Protein AF-A0A0E1WFT1-F1 (afdb_monomer_lite)

Organism: NCBI:txid320371

Secondary structure (DSSP, 8-state):
----HHHHHHHTT-SSHHHHHHHHSSSSPPPPPHHHHHHHHHHHHS-HHHHHHHHHHHHHTT------

pLDDT: mean 90.83, std 7.99, range [58.19, 97.94]

Sequence (68 aa):
MNKTSEEMADLFALAGGQQWRKYTGGESPRVMGEDRLFYAAARLALTDEELHRVYDKMREIGADIGVE

Radius of gyration: 13.54 Å; chains: 1; bounding box: 27×31×34 Å

Structure (mmCIF, N/CA/C/O backbone):
data_AF-A0A0E1WFT1-F1
#
_entry.id   AF-A0A0E1WFT1-F1
#
loop_
_atom_site.group_PDB
_atom_site.id
_atom_site.type_symbol
_atom_site.label_atom_id
_atom_site.label_alt_id
_atom_site.label_comp_id
_atom_site.label_asym_id
_atom_site.label_entity_id
_atom_site.label_seq_id
_atom_site.pdbx_PDB_ins_code
_atom_site.Cartn_x
_atom_site.Cartn_y
_atom_site.Cartn_z
_atom_site.occupancy
_atom_site.B_iso_or_equiv
_atom_site.auth_seq_id
_atom_site.auth_comp_id
_atom_site.auth_asym_id
_atom_site.auth_atom_id
_atom_site.pdbx_PDB_model_num
ATOM 1 N N . MET A 1 1 ? 4.375 14.603 -6.735 1.00 63.28 1 MET A N 1
ATOM 2 C CA . MET A 1 1 ? 4.828 14.188 -5.391 1.00 63.28 1 MET A CA 1
ATOM 3 C C . MET A 1 1 ? 6.323 14.430 -5.302 1.00 63.28 1 MET A C 1
ATOM 5 O O . MET A 1 1 ? 7.029 13.965 -6.185 1.00 63.28 1 MET A O 1
ATOM 9 N N . ASN A 1 2 ? 6.799 15.168 -4.299 1.00 82.69 2 ASN A N 1
ATOM 10 C CA . ASN A 1 2 ? 8.233 15.299 -4.030 1.00 82.69 2 ASN A CA 1
ATOM 11 C C . ASN A 1 2 ? 8.626 14.211 -3.018 1.00 82.69 2 ASN A C 1
ATOM 13 O O . ASN A 1 2 ? 8.590 14.462 -1.820 1.00 82.69 2 ASN A O 1
ATOM 17 N N . LYS A 1 3 ? 8.859 12.986 -3.504 1.00 88.56 3 LYS A N 1
ATOM 18 C CA . LYS A 1 3 ? 9.236 11.817 -2.695 1.00 88.56 3 LYS A CA 1
ATOM 19 C C . LYS A 1 3 ? 10.585 11.286 -3.162 1.00 88.56 3 LYS A C 1
ATOM 21 O O . LYS A 1 3 ? 10.846 11.204 -4.363 1.00 88.56 3 LYS A O 1
ATOM 26 N N . THR A 1 4 ? 11.433 10.923 -2.214 1.00 94.75 4 THR A N 1
ATOM 27 C CA . THR A 1 4 ? 12.699 10.229 -2.448 1.00 94.75 4 THR A CA 1
ATOM 28 C C . THR A 1 4 ? 12.453 8.814 -2.976 1.00 94.75 4 THR A C 1
ATOM 30 O O . THR A 1 4 ? 11.362 8.261 -2.848 1.00 94.75 4 THR A O 1
ATOM 33 N N . SER A 1 5 ? 13.477 8.184 -3.568 1.00 93.50 5 SER A N 1
ATOM 34 C CA . SER A 1 5 ? 13.364 6.772 -3.976 1.00 93.50 5 SER A CA 1
ATOM 35 C C . SER A 1 5 ? 13.042 5.844 -2.802 1.00 93.50 5 SER A C 1
ATOM 37 O O . SER A 1 5 ? 12.426 4.811 -3.030 1.00 93.50 5 SER A O 1
ATOM 39 N N . GLU A 1 6 ? 13.463 6.200 -1.587 1.00 95.31 6 GLU A N 1
ATOM 40 C CA . GLU A 1 6 ? 13.188 5.418 -0.380 1.00 95.31 6 GLU A CA 1
ATOM 41 C C . GLU A 1 6 ? 11.709 5.507 -0.005 1.00 95.31 6 GLU A C 1
ATOM 43 O O . GLU A 1 6 ? 11.035 4.490 0.053 1.00 95.31 6 GLU A O 1
ATOM 48 N N . GLU A 1 7 ? 11.150 6.716 0.062 1.00 94.50 7 GLU A N 1
ATOM 49 C CA . GLU A 1 7 ? 9.718 6.902 0.335 1.00 94.50 7 GLU A CA 1
ATOM 50 C C . GLU A 1 7 ? 8.824 6.287 -0.753 1.00 94.50 7 GLU A C 1
ATOM 52 O O . GLU A 1 7 ? 7.704 5.850 -0.484 1.00 94.50 7 GLU A O 1
ATOM 57 N N . MET A 1 8 ? 9.295 6.262 -2.005 1.00 94.81 8 MET A N 1
ATOM 58 C CA . MET A 1 8 ? 8.606 5.545 -3.078 1.00 94.81 8 MET A CA 1
ATOM 59 C C . MET A 1 8 ? 8.719 4.029 -2.914 1.00 94.81 8 MET A C 1
ATOM 61 O O . MET A 1 8 ? 7.774 3.314 -3.239 1.00 94.81 8 MET A O 1
ATOM 65 N N . ALA A 1 9 ? 9.846 3.523 -2.414 1.00 94.44 9 ALA A N 1
ATOM 66 C CA . ALA A 1 9 ? 9.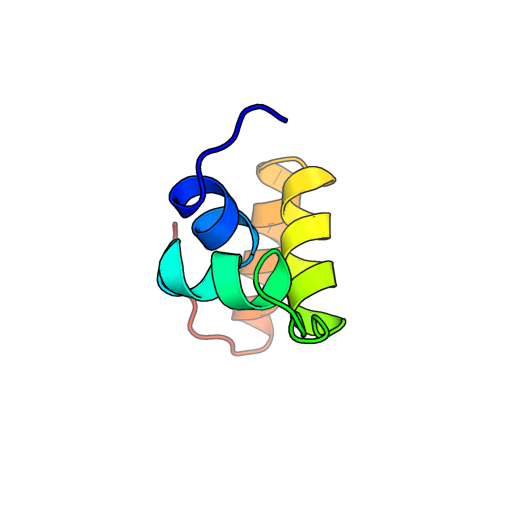976 2.109 -2.106 1.00 94.44 9 ALA A CA 1
ATOM 67 C C . ALA A 1 9 ? 9.018 1.703 -0.984 1.00 94.44 9 ALA A C 1
ATOM 69 O O . ALA A 1 9 ? 8.289 0.728 -1.160 1.00 94.44 9 ALA A O 1
ATOM 70 N N . ASP A 1 10 ? 8.932 2.499 0.081 1.00 92.62 10 ASP A N 1
ATOM 71 C CA . ASP A 1 10 ? 7.993 2.269 1.176 1.00 92.62 10 ASP A CA 1
ATOM 72 C C . ASP A 1 10 ? 6.561 2.220 0.657 1.00 92.62 10 ASP A C 1
ATOM 74 O O . ASP A 1 10 ? 5.864 1.233 0.882 1.00 92.62 10 ASP A O 1
ATOM 78 N N . LEU A 1 11 ? 6.137 3.232 -0.113 1.00 93.19 11 LEU A N 1
ATOM 79 C CA . LEU A 1 11 ? 4.786 3.317 -0.677 1.00 93.19 11 LEU A CA 1
ATOM 80 C C . LEU A 1 11 ? 4.399 2.073 -1.495 1.00 93.19 11 LEU A C 1
ATOM 82 O O . LEU A 1 11 ? 3.263 1.613 -1.420 1.00 93.19 11 LEU A O 1
ATOM 86 N N . PHE A 1 12 ? 5.342 1.511 -2.250 1.00 93.00 12 PHE A N 1
ATOM 87 C CA . PHE A 1 12 ? 5.129 0.337 -3.099 1.00 93.00 12 PHE A CA 1
ATOM 88 C C . PHE A 1 12 ? 5.500 -0.994 -2.408 1.00 93.00 12 PHE A C 1
ATOM 90 O O . PHE A 1 12 ? 5.622 -2.013 -3.094 1.00 93.00 12 PHE A O 1
ATOM 97 N N . ALA A 1 13 ? 5.705 -1.014 -1.082 1.00 89.69 13 ALA A N 1
ATOM 98 C CA . ALA A 1 13 ? 6.173 -2.188 -0.326 1.00 89.69 13 ALA A CA 1
ATOM 99 C C . ALA A 1 13 ? 7.384 -2.870 -0.990 1.00 89.69 13 ALA A C 1
ATOM 101 O O . ALA A 1 13 ? 7.400 -4.068 -1.292 1.00 89.69 13 ALA A O 1
ATOM 102 N N . LEU A 1 14 ? 8.393 -2.074 -1.322 1.00 92.75 14 LEU A N 1
ATOM 103 C CA . LEU A 1 14 ? 9.674 -2.527 -1.844 1.00 92.75 14 LEU A CA 1
ATOM 104 C C . LEU A 1 14 ? 10.717 -2.479 -0.728 1.00 92.75 14 LEU A C 1
ATOM 106 O O . LEU A 1 14 ? 10.694 -1.593 0.110 1.00 92.75 14 LEU A O 1
ATOM 110 N N . ALA A 1 15 ? 11.702 -3.373 -0.782 1.00 90.69 15 ALA A N 1
ATOM 111 C CA . ALA A 1 15 ? 12.772 -3.464 0.218 1.00 90.69 15 ALA A CA 1
ATOM 112 C C . ALA A 1 15 ? 13.781 -2.284 0.217 1.00 90.69 15 ALA A C 1
ATOM 114 O O . ALA A 1 15 ? 14.887 -2.439 0.724 1.00 90.69 15 ALA A O 1
ATOM 115 N N . GLY A 1 16 ? 13.465 -1.158 -0.432 1.00 93.06 16 GLY A N 1
ATOM 116 C CA . GLY A 1 16 ? 14.303 0.047 -0.469 1.00 93.06 16 GLY A CA 1
ATOM 117 C C . GLY A 1 16 ? 14.445 0.683 -1.856 1.00 93.06 16 GLY A C 1
ATOM 118 O O . GLY A 1 16 ? 14.121 0.088 -2.894 1.00 93.06 16 GLY A O 1
ATOM 119 N N . GLY A 1 17 ? 14.976 1.908 -1.900 1.00 92.31 17 GLY A N 1
ATOM 120 C CA . GLY A 1 17 ? 14.963 2.773 -3.086 1.00 92.31 17 GLY A CA 1
ATOM 121 C C . GLY A 1 17 ? 15.707 2.237 -4.313 1.00 92.31 17 GLY A C 1
ATOM 122 O O . GLY A 1 17 ? 15.396 2.603 -5.449 1.00 92.31 17 GLY A O 1
ATOM 123 N N . GLN A 1 18 ? 16.656 1.314 -4.126 1.00 92.19 18 GLN A N 1
ATOM 124 C CA . GLN A 1 18 ? 17.295 0.600 -5.240 1.00 92.19 18 GLN A CA 1
ATOM 125 C C . GLN A 1 18 ? 16.296 -0.261 -6.026 1.00 92.19 18 GLN A C 1
ATOM 127 O O . GLN A 1 18 ? 16.414 -0.383 -7.244 1.00 92.19 18 GLN A O 1
ATOM 132 N N . GLN A 1 19 ? 15.309 -0.863 -5.353 1.00 92.88 19 GLN A N 1
ATOM 133 C CA . GLN A 1 19 ? 14.284 -1.662 -6.023 1.00 92.88 19 GLN A CA 1
ATOM 134 C C . GLN A 1 19 ? 13.315 -0.768 -6.791 1.00 92.88 19 GLN A C 1
ATOM 136 O O . GLN A 1 19 ? 12.954 -1.107 -7.914 1.00 92.88 19 GLN A O 1
ATOM 141 N N . TRP A 1 20 ? 12.968 0.398 -6.239 1.00 93.44 20 TRP A N 1
ATOM 142 C CA . TRP A 1 20 ? 12.133 1.389 -6.921 1.00 93.44 20 TRP A CA 1
ATOM 143 C C . TRP A 1 20 ? 12.732 1.822 -8.266 1.00 93.44 20 TRP A C 1
ATOM 145 O O . TRP A 1 20 ? 12.038 1.857 -9.285 1.00 93.44 20 TRP A O 1
ATOM 155 N N . ARG A 1 21 ? 14.049 2.057 -8.310 1.00 91.94 21 ARG A N 1
ATOM 156 C CA . ARG A 1 21 ? 14.747 2.439 -9.546 1.00 91.94 21 ARG A CA 1
ATOM 157 C C . ARG A 1 21 ? 14.686 1.387 -10.652 1.00 91.94 21 ARG A C 1
ATOM 159 O O . ARG A 1 21 ? 14.795 1.757 -11.814 1.00 91.94 21 ARG A O 1
ATOM 166 N N . LYS A 1 22 ? 14.454 0.107 -10.340 1.00 91.69 22 LYS A N 1
ATOM 167 C CA . LYS A 1 22 ? 14.274 -0.937 -11.369 1.00 91.69 22 LYS A CA 1
ATOM 168 C C . LYS A 1 22 ? 12.981 -0.768 -12.171 1.00 91.69 22 LYS A C 1
ATOM 170 O O . LYS A 1 22 ? 12.890 -1.316 -13.262 1.00 91.69 22 LYS A O 1
ATOM 175 N N . TYR A 1 23 ? 11.996 -0.055 -11.626 1.00 90.94 23 TYR A N 1
ATOM 176 C CA . TYR A 1 23 ? 10.704 0.202 -12.272 1.00 90.94 23 TYR A CA 1
ATOM 177 C C . TYR A 1 23 ? 10.621 1.592 -12.905 1.00 90.94 23 TYR A C 1
ATOM 179 O O . TYR A 1 23 ? 9.747 1.836 -13.728 1.00 90.94 23 TYR A O 1
ATOM 187 N N . THR A 1 24 ? 11.510 2.511 -12.524 1.00 88.75 24 THR A N 1
ATOM 188 C CA . THR A 1 24 ? 11.448 3.919 -12.952 1.00 88.75 24 THR A CA 1
ATOM 189 C C . THR A 1 24 ? 12.685 4.421 -13.686 1.00 88.75 24 THR A C 1
ATOM 191 O O . THR A 1 24 ? 12.647 5.517 -14.236 1.00 88.75 24 THR A O 1
ATOM 194 N N . GLY A 1 25 ? 13.773 3.649 -13.714 1.00 81.56 25 GLY A N 1
ATOM 195 C CA . GLY A 1 25 ? 15.026 4.025 -14.363 1.00 81.56 25 GLY A CA 1
ATOM 196 C C . GLY A 1 25 ? 15.614 2.928 -15.253 1.00 81.56 25 GLY A C 1
ATOM 197 O O . GLY A 1 25 ? 15.163 1.782 -15.245 1.00 81.56 25 GLY A O 1
ATOM 198 N N . GLY A 1 26 ? 16.665 3.298 -15.991 1.00 76.62 26 GLY A N 1
ATOM 199 C CA . GLY A 1 26 ? 17.375 2.437 -16.945 1.00 76.62 26 GLY A CA 1
ATOM 200 C C . GLY A 1 26 ? 16.759 2.428 -18.350 1.00 76.62 26 GLY A C 1
ATOM 201 O O . GLY A 1 26 ? 15.664 2.940 -18.561 1.00 76.62 26 GLY A O 1
ATOM 202 N N . GLU A 1 27 ? 17.467 1.834 -19.316 1.00 77.44 27 GLU A N 1
ATOM 203 C CA . GLU A 1 27 ? 17.000 1.687 -20.711 1.00 77.44 27 GLU A CA 1
ATOM 204 C C . GLU A 1 27 ? 15.802 0.732 -20.860 1.00 77.44 27 GLU A C 1
ATOM 206 O O . GLU A 1 27 ? 15.105 0.760 -21.871 1.00 77.44 27 GLU A O 1
ATOM 211 N N . SER A 1 28 ? 15.543 -0.130 -19.871 1.00 81.12 28 SER A N 1
ATOM 212 C CA . SER A 1 28 ? 14.403 -1.059 -19.870 1.00 81.12 28 SER A CA 1
ATOM 213 C C . SER A 1 28 ? 13.848 -1.250 -18.457 1.00 81.12 28 SER A C 1
ATOM 215 O O . SER A 1 28 ? 14.233 -2.195 -17.759 1.00 81.12 28 SER A O 1
ATOM 217 N N . PRO A 1 29 ? 12.959 -0.344 -18.010 1.00 88.12 29 PRO A N 1
ATOM 218 C CA . PRO A 1 29 ? 12.284 -0.465 -16.728 1.00 88.12 29 PRO A CA 1
ATOM 219 C C . PRO A 1 29 ? 11.457 -1.749 -16.655 1.00 88.12 29 PRO A C 1
ATOM 221 O O . PRO A 1 29 ? 10.844 -2.182 -17.633 1.00 88.12 29 PRO A O 1
ATOM 224 N N . ARG A 1 30 ? 11.415 -2.362 -15.474 1.00 92.12 30 ARG A N 1
ATOM 225 C CA . ARG A 1 30 ? 10.552 -3.517 -15.225 1.00 92.12 30 ARG A CA 1
ATOM 226 C C . ARG A 1 30 ? 9.088 -3.101 -15.243 1.00 92.12 30 ARG A C 1
ATOM 228 O O . ARG A 1 30 ? 8.732 -2.033 -14.750 1.00 92.12 30 ARG A O 1
ATOM 235 N N . VAL A 1 31 ? 8.239 -4.003 -15.721 1.00 90.50 31 VAL A N 1
ATOM 236 C CA . VAL A 1 31 ? 6.788 -3.865 -15.585 1.00 90.50 31 VAL A CA 1
ATOM 237 C C . VAL A 1 31 ? 6.404 -4.089 -14.120 1.00 90.50 31 VAL A C 1
ATOM 239 O O . VAL A 1 31 ? 6.840 -5.058 -13.496 1.00 90.50 31 VAL A O 1
ATOM 242 N N . MET A 1 32 ? 5.614 -3.167 -13.569 1.00 90.88 32 MET A N 1
ATOM 243 C CA . MET A 1 32 ? 5.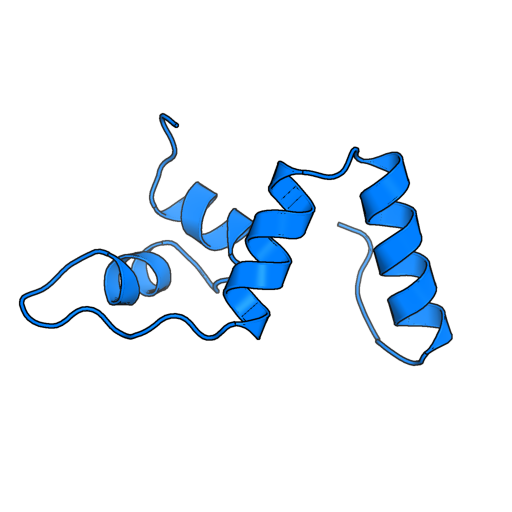023 -3.293 -12.238 1.00 90.88 32 MET A CA 1
ATOM 244 C C . MET A 1 32 ? 3.841 -4.264 -12.302 1.00 90.88 32 MET A C 1
ATOM 246 O O . MET A 1 32 ? 2.977 -4.111 -13.162 1.00 90.88 32 MET A O 1
ATOM 250 N N . GLY A 1 33 ? 3.792 -5.233 -11.390 1.00 92.81 33 GLY A N 1
ATOM 251 C CA . GLY A 1 33 ? 2.615 -6.085 -11.226 1.00 92.81 33 GLY A CA 1
ATOM 252 C C . GLY A 1 33 ? 1.413 -5.308 -10.680 1.00 92.81 33 GLY A C 1
ATOM 253 O O . GLY A 1 33 ? 1.571 -4.318 -9.957 1.00 92.81 33 GLY A O 1
ATOM 254 N N . GLU A 1 34 ? 0.208 -5.758 -11.033 1.00 93.44 34 GLU A N 1
ATOM 255 C CA . GLU A 1 34 ? -1.056 -5.166 -10.574 1.00 93.44 34 GLU A CA 1
ATOM 256 C C . GLU A 1 34 ? -1.229 -5.266 -9.054 1.00 93.44 34 GLU A C 1
ATOM 258 O O . GLU A 1 34 ? -1.765 -4.353 -8.438 1.00 93.44 34 GLU A O 1
ATOM 263 N N . ASP A 1 35 ? -0.713 -6.329 -8.441 1.00 91.12 35 ASP A N 1
ATOM 264 C CA . ASP A 1 35 ? -0.673 -6.554 -6.994 1.00 91.12 35 ASP A CA 1
ATOM 265 C C . ASP A 1 35 ? 0.037 -5.415 -6.246 1.00 91.12 35 ASP A C 1
ATOM 267 O O . ASP A 1 35 ? -0.485 -4.835 -5.291 1.00 91.12 35 ASP A O 1
ATOM 271 N N . ARG A 1 36 ? 1.223 -5.040 -6.726 1.00 91.38 36 ARG A N 1
ATOM 272 C CA . ARG A 1 36 ? 2.025 -3.969 -6.142 1.00 91.38 36 ARG A CA 1
ATOM 273 C C . ARG A 1 36 ? 1.438 -2.595 -6.453 1.00 91.38 36 ARG A C 1
ATOM 275 O O . ARG A 1 36 ? 1.472 -1.710 -5.598 1.00 91.38 36 ARG A O 1
ATOM 282 N N . LEU A 1 37 ? 0.886 -2.414 -7.654 1.00 93.06 37 LEU A N 1
ATOM 283 C CA . LEU A 1 37 ? 0.183 -1.181 -8.003 1.00 93.06 37 LEU A C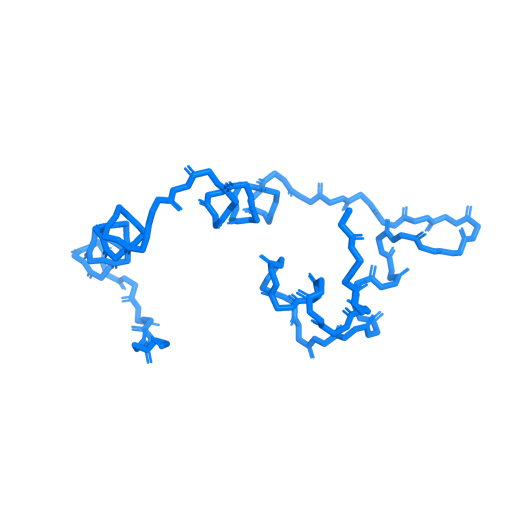A 1
ATOM 284 C C . LEU A 1 37 ? -1.055 -0.981 -7.121 1.00 93.06 37 LEU A C 1
ATOM 286 O O . LEU A 1 37 ? -1.275 0.126 -6.637 1.00 93.06 37 LEU A O 1
ATOM 290 N N . PHE A 1 38 ? -1.820 -2.045 -6.870 1.00 94.38 38 PHE A N 1
ATOM 29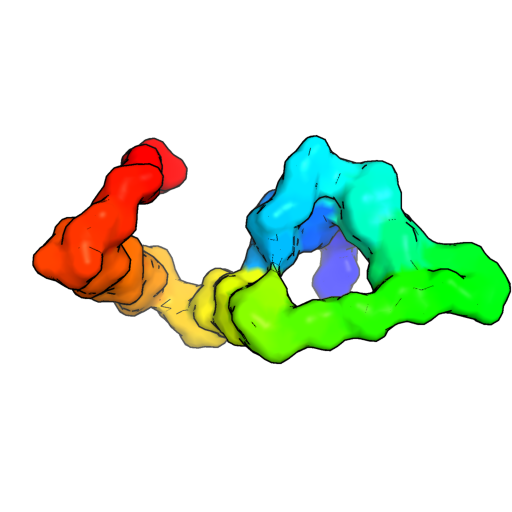1 C CA . PHE A 1 38 ? -2.975 -2.028 -5.979 1.00 94.38 38 PHE A CA 1
ATOM 292 C C . PHE A 1 38 ? -2.579 -1.596 -4.567 1.00 94.38 38 PHE A C 1
ATOM 294 O O . PHE A 1 38 ? -3.211 -0.704 -4.008 1.00 94.38 38 PHE A O 1
ATOM 301 N N . TYR A 1 39 ? -1.499 -2.157 -4.017 1.00 91.62 39 TYR A N 1
ATOM 302 C CA . TYR A 1 39 ? -1.012 -1.781 -2.689 1.00 91.62 39 TYR A CA 1
ATOM 303 C C . TYR A 1 39 ? -0.671 -0.285 -2.587 1.00 91.62 39 TYR A C 1
ATOM 305 O O . TYR A 1 39 ? -1.135 0.409 -1.680 1.00 91.62 39 TYR A O 1
ATOM 313 N N . ALA A 1 40 ? 0.090 0.239 -3.552 1.00 93.81 40 ALA A N 1
ATOM 314 C CA . ALA A 1 40 ? 0.436 1.658 -3.581 1.00 93.81 40 ALA A CA 1
ATOM 315 C C . ALA A 1 40 ? -0.801 2.550 -3.772 1.00 93.81 40 ALA A C 1
ATOM 317 O O . ALA A 1 40 ? -0.925 3.584 -3.117 1.00 93.81 40 ALA A O 1
ATOM 318 N N . ALA A 1 41 ? -1.732 2.151 -4.643 1.00 95.75 41 ALA A N 1
ATOM 319 C CA . ALA A 1 41 ? -2.974 2.880 -4.878 1.00 95.75 41 ALA A CA 1
ATOM 320 C C . ALA A 1 41 ? -3.862 2.917 -3.627 1.00 95.75 41 ALA A C 1
ATOM 322 O O . ALA A 1 41 ? -4.386 3.978 -3.295 1.00 95.75 41 ALA A O 1
ATOM 323 N N . ALA A 1 42 ? -3.976 1.804 -2.895 1.00 95.44 42 ALA A N 1
ATOM 324 C CA . ALA A 1 42 ? -4.720 1.738 -1.640 1.00 95.44 42 ALA A CA 1
ATOM 325 C C . ALA A 1 42 ? -4.173 2.744 -0.615 1.00 95.44 42 ALA A C 1
ATOM 327 O O . ALA A 1 42 ? -4.937 3.523 -0.059 1.00 95.44 42 ALA A O 1
ATOM 328 N N . ARG A 1 43 ? -2.848 2.825 -0.443 1.00 92.56 43 ARG A N 1
ATOM 329 C CA . ARG A 1 43 ? -2.205 3.782 0.482 1.00 92.56 43 ARG A CA 1
ATOM 330 C C . ARG A 1 43 ? -2.324 5.250 0.070 1.00 92.56 43 ARG A C 1
ATOM 332 O O . ARG A 1 43 ? -2.130 6.128 0.902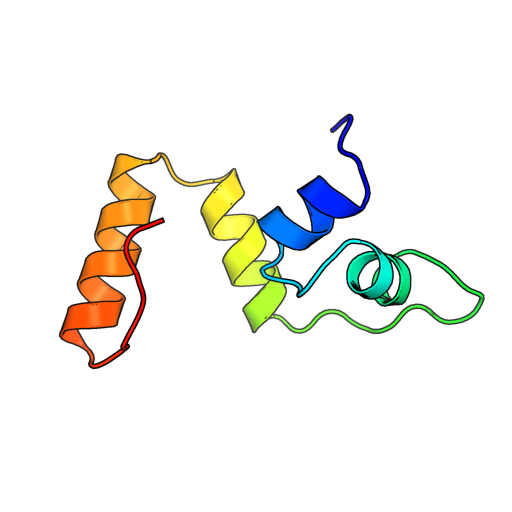 1.00 92.56 43 ARG A O 1
ATOM 339 N N . LEU A 1 44 ? -2.580 5.529 -1.207 1.00 95.00 44 LEU A N 1
ATOM 340 C CA . LEU A 1 44 ? -2.795 6.892 -1.703 1.00 95.00 44 LEU A CA 1
ATOM 341 C C . LEU A 1 44 ? -4.263 7.321 -1.645 1.00 95.00 44 LEU A C 1
ATOM 343 O O . LEU A 1 44 ? -4.536 8.517 -1.582 1.00 95.00 44 LEU A O 1
ATOM 347 N N . ALA A 1 45 ? -5.187 6.367 -1.744 1.00 97.19 45 ALA A N 1
ATOM 348 C CA . ALA A 1 45 ? -6.615 6.634 -1.861 1.00 97.19 45 ALA A CA 1
ATOM 349 C C . ALA A 1 45 ? -7.367 6.515 -0.530 1.00 97.19 45 ALA A C 1
ATOM 351 O O . ALA A 1 45 ? -8.357 7.218 -0.341 1.00 97.19 45 ALA A O 1
ATOM 352 N N . LEU A 1 46 ? -6.926 5.621 0.355 1.00 96.62 46 LEU A N 1
ATOM 353 C CA . LEU A 1 46 ? -7.587 5.335 1.624 1.00 96.62 46 LEU A CA 1
ATOM 354 C C . LEU A 1 46 ? -7.085 6.262 2.730 1.00 96.62 46 LEU A C 1
ATOM 356 O O . LEU A 1 46 ? -5.914 6.641 2.769 1.00 96.62 46 LEU A O 1
ATOM 360 N N . THR A 1 47 ? -7.976 6.581 3.661 1.00 96.56 47 THR A N 1
ATOM 361 C CA . THR A 1 47 ? -7.601 7.144 4.962 1.00 96.56 47 THR A CA 1
ATOM 362 C C . THR A 1 47 ? -6.894 6.097 5.825 1.00 96.56 47 THR A C 1
ATOM 364 O O . THR A 1 47 ? -7.014 4.894 5.584 1.00 96.56 47 THR A O 1
ATOM 367 N N . ASP A 1 48 ? -6.208 6.538 6.881 1.00 93.19 48 ASP A N 1
ATOM 368 C CA . ASP A 1 48 ? -5.552 5.626 7.827 1.00 93.19 48 ASP A CA 1
ATOM 369 C C . ASP A 1 48 ? -6.549 4.636 8.449 1.00 93.19 48 ASP A C 1
ATOM 371 O O . ASP A 1 48 ? -6.237 3.459 8.610 1.00 93.19 48 ASP A O 1
ATOM 375 N N . GLU A 1 49 ? -7.770 5.077 8.765 1.00 96.06 49 GLU A N 1
ATOM 376 C CA . GLU A 1 49 ? -8.823 4.205 9.300 1.00 96.06 49 GLU A CA 1
ATOM 377 C C . GLU A 1 49 ? -9.258 3.143 8.278 1.00 96.06 49 GLU A C 1
ATOM 379 O O . GLU A 1 49 ? -9.376 1.960 8.603 1.00 96.06 49 GLU A O 1
ATOM 384 N N . GLU A 1 50 ? -9.464 3.533 7.020 1.00 97.25 50 GLU A N 1
ATOM 385 C CA . GLU A 1 50 ? -9.830 2.595 5.958 1.00 97.25 50 GLU A CA 1
ATOM 386 C C . GLU A 1 50 ? -8.707 1.603 5.650 1.00 97.25 50 GLU A C 1
ATOM 388 O O . GLU A 1 50 ? -8.982 0.422 5.425 1.00 97.25 50 GLU A O 1
ATOM 393 N N . LEU A 1 51 ? -7.450 2.048 5.683 1.00 94.81 51 LEU A N 1
ATOM 394 C CA . LEU A 1 51 ? -6.296 1.179 5.486 1.00 94.81 51 LEU A CA 1
ATOM 395 C C . LEU A 1 51 ? -6.163 0.159 6.628 1.00 94.81 51 LEU A C 1
ATOM 397 O O . LEU A 1 51 ? -5.967 -1.028 6.362 1.00 94.81 51 LEU A O 1
ATOM 401 N N . HIS A 1 52 ? -6.371 0.574 7.883 1.00 94.25 52 HIS A N 1
ATOM 402 C CA . HIS A 1 52 ? -6.411 -0.349 9.023 1.00 94.25 52 HIS A CA 1
ATOM 403 C C . HIS A 1 52 ? -7.503 -1.410 8.867 1.00 94.25 52 HIS A C 1
ATOM 405 O O . HIS A 1 52 ? -7.242 -2.588 9.102 1.00 94.25 52 HIS A O 1
ATOM 411 N N . ARG A 1 53 ? -8.695 -1.039 8.377 1.00 96.69 53 ARG A N 1
ATOM 412 C CA . ARG A 1 53 ? -9.765 -2.013 8.092 1.00 96.69 53 ARG A CA 1
ATOM 413 C C . ARG A 1 53 ? -9.345 -3.062 7.060 1.00 96.69 53 ARG A C 1
ATOM 415 O O . ARG A 1 53 ? -9.753 -4.220 7.169 1.00 96.69 53 ARG A O 1
ATOM 422 N N . VAL A 1 54 ? -8.546 -2.682 6.060 1.00 95.31 54 VAL A N 1
ATOM 423 C CA . VAL A 1 54 ? -7.979 -3.631 5.088 1.00 95.31 54 VAL A CA 1
ATOM 424 C C . VAL A 1 54 ? -6.980 -4.562 5.774 1.00 95.31 54 VAL A C 1
ATOM 426 O O . VAL A 1 54 ? -7.082 -5.775 5.597 1.00 95.31 54 VAL A O 1
ATOM 429 N N . TYR A 1 55 ? -6.067 -4.036 6.595 1.00 94.00 55 TYR A N 1
ATOM 430 C CA . TYR A 1 55 ? -5.110 -4.860 7.343 1.00 94.00 55 TYR A CA 1
ATOM 431 C C . TYR A 1 55 ? -5.791 -5.834 8.307 1.00 94.00 55 TYR A C 1
ATOM 433 O O . TYR A 1 55 ? -5.415 -7.004 8.364 1.00 94.00 55 TYR A O 1
ATOM 441 N N . ASP A 1 56 ? -6.842 -5.410 9.001 1.00 95.81 56 ASP A N 1
ATOM 442 C CA . ASP A 1 56 ? -7.618 -6.297 9.869 1.00 95.81 56 ASP A CA 1
ATOM 443 C C . ASP A 1 56 ? -8.295 -7.410 9.071 1.00 95.81 56 ASP A C 1
ATOM 445 O O . ASP A 1 56 ? -8.235 -8.577 9.463 1.00 95.81 56 ASP A O 1
ATOM 449 N N . LYS A 1 57 ? -8.856 -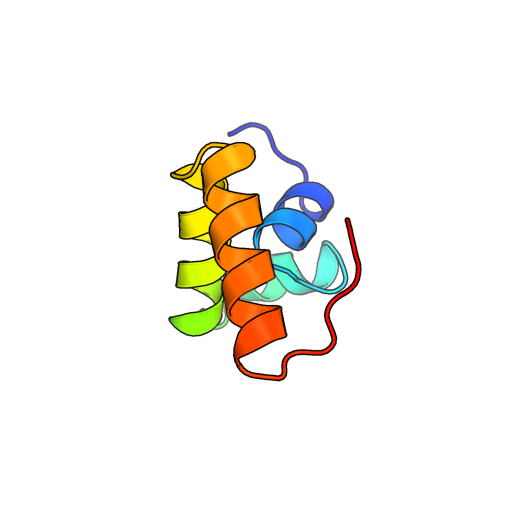7.087 7.898 1.00 97.00 57 LYS A N 1
ATOM 450 C CA . LYS A 1 57 ? -9.411 -8.107 7.004 1.00 97.00 57 LYS A CA 1
ATOM 451 C C . LYS A 1 57 ? -8.337 -9.075 6.506 1.00 97.00 57 LYS A C 1
ATOM 453 O O . LYS A 1 57 ? -8.609 -10.268 6.433 1.00 97.00 57 LYS A O 1
ATOM 458 N N . MET A 1 58 ? -7.132 -8.595 6.187 1.00 95.19 58 MET A N 1
ATOM 459 C CA . MET A 1 58 ? -6.006 -9.452 5.794 1.00 95.19 58 MET A CA 1
ATOM 460 C C . MET A 1 58 ? -5.637 -10.437 6.911 1.00 95.19 58 MET A C 1
ATOM 462 O O . MET A 1 58 ? -5.442 -11.620 6.637 1.00 95.19 58 MET A O 1
ATOM 466 N N . ARG A 1 59 ? -5.606 -9.983 8.170 1.00 95.69 59 ARG A N 1
ATOM 467 C CA . ARG A 1 59 ? -5.362 -10.857 9.329 1.00 95.69 59 ARG A CA 1
ATOM 468 C C . ARG A 1 59 ? -6.484 -11.871 9.531 1.00 95.69 59 ARG A C 1
ATOM 470 O O . ARG A 1 59 ? -6.210 -13.045 9.752 1.00 95.69 59 ARG A O 1
ATOM 477 N N . GLU A 1 60 ? -7.739 -11.448 9.393 1.00 97.94 60 GLU A N 1
ATOM 478 C CA . GLU A 1 60 ? -8.908 -12.330 9.505 1.00 97.94 60 GLU A CA 1
ATOM 479 C C . GLU A 1 60 ? -8.868 -13.485 8.493 1.00 97.94 60 GLU A C 1
ATOM 481 O O . GLU A 1 60 ? -9.255 -14.605 8.822 1.00 97.94 60 GLU A O 1
ATOM 486 N N . ILE A 1 61 ? -8.356 -13.239 7.282 1.00 97.75 61 ILE A N 1
ATOM 487 C CA . ILE A 1 61 ? -8.200 -14.271 6.243 1.00 97.75 61 ILE A CA 1
ATOM 488 C C . ILE A 1 61 ? -6.863 -15.029 6.323 1.00 97.75 61 ILE A C 1
ATOM 490 O O . ILE A 1 61 ? -6.564 -15.826 5.434 1.00 97.75 61 ILE A O 1
ATOM 494 N N . GLY A 1 62 ? -6.075 -14.818 7.383 1.00 96.88 62 GLY A N 1
ATOM 495 C CA . GLY A 1 62 ? -4.894 -15.621 7.712 1.00 96.88 62 GLY A CA 1
ATOM 496 C C . GLY A 1 62 ? -3.539 -15.014 7.345 1.00 96.88 62 GLY A C 1
ATOM 497 O O . GLY A 1 62 ? -2.539 -15.729 7.396 1.00 96.88 62 GLY A O 1
ATOM 498 N N . ALA A 1 63 ? -3.466 -13.732 6.973 1.00 94.62 63 ALA A N 1
ATOM 499 C CA . ALA A 1 63 ? -2.179 -13.070 6.766 1.00 94.62 63 ALA A CA 1
ATOM 500 C C . ALA A 1 63 ? -1.478 -12.781 8.106 1.00 94.62 63 ALA A C 1
ATOM 502 O O . ALA A 1 63 ? -2.074 -12.196 9.011 1.00 94.62 63 ALA A O 1
ATOM 503 N N . ASP A 1 64 ? -0.193 -13.128 8.201 1.00 92.62 64 ASP A N 1
ATOM 504 C CA . ASP A 1 64 ? 0.689 -12.714 9.298 1.00 92.62 64 ASP A CA 1
ATOM 505 C C . ASP A 1 64 ? 1.392 -11.405 8.911 1.00 92.62 64 ASP A C 1
ATOM 507 O O . ASP A 1 64 ? 2.424 -11.400 8.236 1.00 92.62 64 ASP A O 1
ATOM 511 N N . ILE A 1 65 ? 0.755 -10.281 9.251 1.00 85.94 65 ILE A N 1
ATOM 512 C CA . ILE A 1 65 ? 1.259 -8.929 8.990 1.00 85.94 65 ILE A CA 1
ATOM 513 C C . ILE A 1 65 ? 1.366 -8.137 10.297 1.00 85.94 65 ILE A C 1
ATOM 515 O O . ILE A 1 65 ? 0.419 -8.081 11.093 1.00 85.94 65 ILE A O 1
ATOM 519 N N . GLY A 1 66 ? 2.527 -7.504 10.498 1.00 76.19 66 GLY A N 1
ATOM 520 C CA . GLY A 1 66 ? 2.803 -6.639 11.645 1.00 76.19 66 GLY A CA 1
ATOM 521 C C . GLY A 1 66 ? 1.879 -5.421 11.711 1.00 76.19 66 GLY A C 1
ATOM 522 O O . GLY A 1 66 ? 1.135 -5.125 10.774 1.00 76.19 66 GLY A O 1
ATOM 523 N N . VAL A 1 67 ? 1.892 -4.734 12.850 1.00 61.25 67 VAL A N 1
ATOM 524 C CA . VAL A 1 67 ? 1.306 -3.393 12.978 1.00 61.25 67 VAL A CA 1
ATOM 525 C C . VAL A 1 67 ? 2.417 -2.420 12.579 1.00 61.25 67 VAL A C 1
ATOM 527 O O . VAL A 1 67 ? 3.453 -2.412 13.244 1.00 61.25 67 VAL A O 1
ATOM 530 N N . GLU A 1 68 ? 2.255 -1.718 11.455 1.00 58.19 68 GLU A N 1
ATOM 531 C CA . GLU A 1 68 ? 3.140 -0.602 11.069 1.00 58.19 68 GLU A CA 1
ATOM 532 C C . GLU A 1 68 ? 2.777 0.668 11.844 1.00 58.19 68 GLU A C 1
ATOM 534 O O . GLU A 1 68 ? 1.562 0.908 12.038 1.00 58.19 68 GLU A O 1
#

Foldseek 3Di:
DPDDLARVCVLLVHPGSVVSCQQVDDPDRDDDDPVSVVSSVCVVPDDPVVVVVVVVVCVVVPDPDDDD